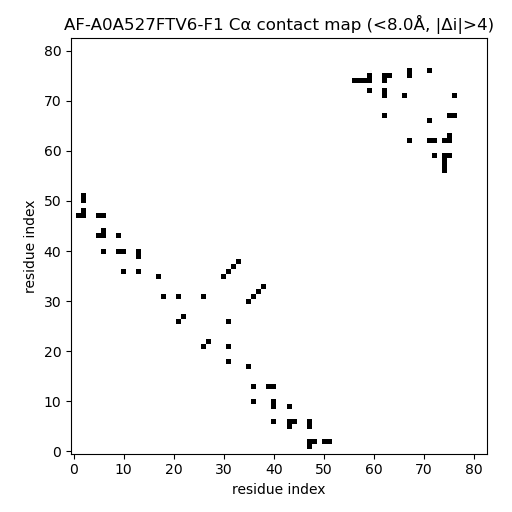Protein AF-A0A527FTV6-F1 (afdb_monomer)

Structure (mmCIF, N/CA/C/O backbone):
data_AF-A0A527FTV6-F1
#
_entry.id   AF-A0A527FTV6-F1
#
loop_
_atom_site.group_PDB
_atom_site.id
_atom_site.type_symbol
_atom_site.label_atom_id
_atom_site.label_alt_id
_atom_site.label_comp_id
_atom_site.label_asym_id
_atom_site.label_entity_id
_atom_site.label_seq_id
_atom_site.pdbx_PDB_ins_code
_atom_site.Cartn_x
_atom_site.Cartn_y
_atom_site.Cartn_z
_atom_site.occupancy
_atom_site.B_iso_or_equiv
_atom_site.auth_seq_id
_atom_site.auth_comp_id
_atom_site.auth_asym_id
_atom_site.auth_atom_id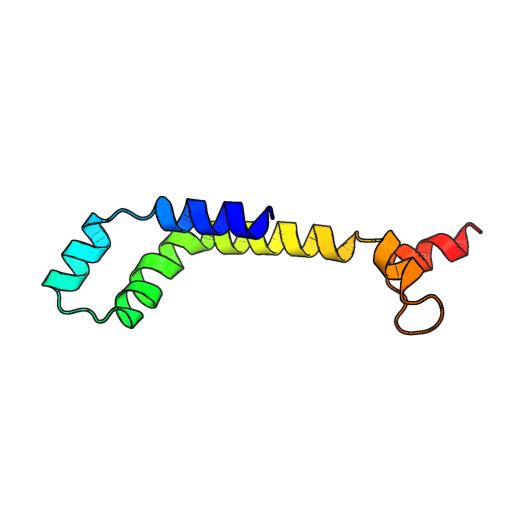
_atom_site.pdbx_PDB_model_num
ATOM 1 N N . PRO A 1 1 ? 5.320 8.713 -3.552 1.00 90.69 1 PRO A N 1
ATOM 2 C CA . PRO A 1 1 ? 4.381 9.715 -2.977 1.00 90.69 1 PRO A CA 1
ATOM 3 C C . PRO A 1 1 ? 2.905 9.311 -3.099 1.00 90.69 1 PRO A C 1
ATOM 5 O O . PRO A 1 1 ? 2.245 9.185 -2.078 1.00 90.69 1 PRO A O 1
ATOM 8 N N . LEU A 1 2 ? 2.411 9.041 -4.316 1.00 94.62 2 LEU A N 1
ATOM 9 C CA . LEU A 1 2 ? 0.999 8.709 -4.563 1.00 94.62 2 LEU A CA 1
ATOM 10 C C . LEU A 1 2 ? 0.502 7.496 -3.758 1.00 94.62 2 LEU A C 1
ATOM 12 O O . LEU A 1 2 ? -0.518 7.588 -3.090 1.00 94.62 2 LEU A O 1
ATOM 16 N N . ALA A 1 3 ? 1.256 6.392 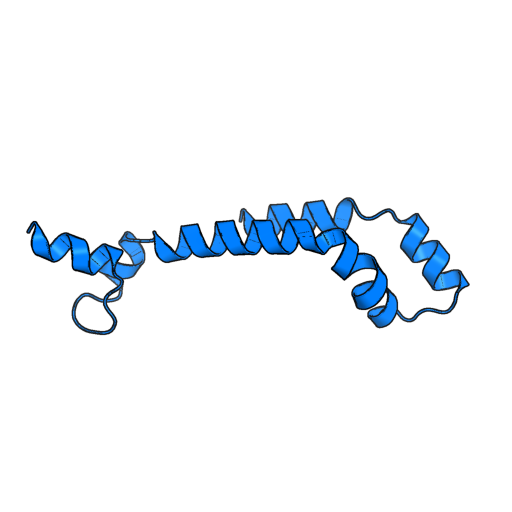-3.767 1.00 95.88 3 ALA A N 1
ATOM 17 C CA . ALA A 1 3 ? 0.908 5.187 -3.013 1.00 95.88 3 ALA A CA 1
ATOM 18 C C . ALA A 1 3 ? 0.710 5.460 -1.513 1.00 95.88 3 ALA A C 1
ATOM 20 O O . ALA A 1 3 ? -0.265 5.010 -0.923 1.00 95.88 3 ALA A O 1
ATOM 21 N N . LEU A 1 4 ? 1.608 6.249 -0.911 1.00 96.81 4 LEU A N 1
ATOM 22 C CA . LEU A 1 4 ? 1.510 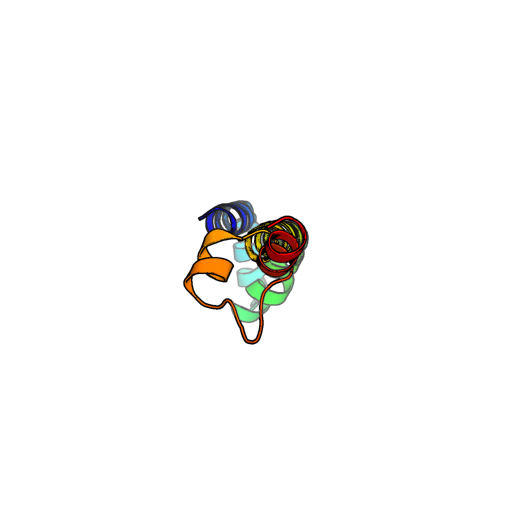6.630 0.497 1.00 96.81 4 LEU A CA 1
ATOM 23 C C . LEU A 1 4 ? 0.244 7.453 0.757 1.00 96.81 4 LEU A C 1
ATOM 25 O O . LEU A 1 4 ? -0.478 7.166 1.701 1.00 96.81 4 LEU A O 1
ATOM 29 N N . VAL A 1 5 ? -0.043 8.437 -0.100 1.00 97.56 5 VAL A N 1
ATOM 30 C CA . VAL A 1 5 ? -1.236 9.286 0.023 1.00 97.56 5 VAL A CA 1
ATOM 31 C C . VAL A 1 5 ? -2.511 8.448 -0.063 1.00 97.56 5 VAL A C 1
ATOM 33 O O . VAL A 1 5 ? -3.385 8.605 0.782 1.00 97.56 5 VAL A O 1
ATOM 36 N N . ILE A 1 6 ? -2.618 7.534 -1.031 1.00 97.31 6 ILE A N 1
ATOM 37 C CA . ILE A 1 6 ? -3.808 6.682 -1.177 1.00 97.31 6 ILE A CA 1
ATOM 38 C C . ILE A 1 6 ? -4.007 5.815 0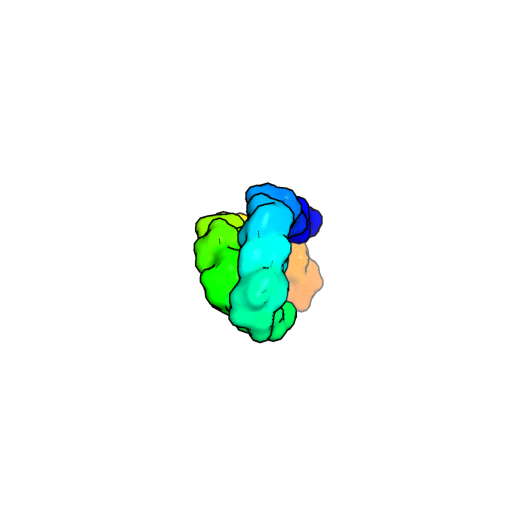.071 1.00 97.31 6 ILE A C 1
ATOM 40 O O . ILE A 1 6 ? -5.109 5.765 0.610 1.00 97.31 6 ILE A O 1
ATOM 44 N N . LEU A 1 7 ? -2.949 5.152 0.544 1.00 97.00 7 LEU A N 1
ATOM 45 C CA . LEU A 1 7 ? -3.052 4.235 1.679 1.00 97.00 7 LEU A CA 1
ATOM 46 C C . LEU A 1 7 ? -3.317 4.954 3.002 1.00 97.00 7 LEU A C 1
ATOM 48 O O . LEU A 1 7 ? -4.130 4.474 3.784 1.00 97.00 7 LEU A O 1
ATOM 52 N N . VAL A 1 8 ? -2.665 6.093 3.250 1.00 97.00 8 VAL A N 1
ATOM 53 C CA . VAL A 1 8 ? -2.887 6.875 4.475 1.00 97.00 8 VAL A CA 1
ATOM 54 C C . VAL A 1 8 ? -4.322 7.384 4.524 1.00 97.00 8 VAL A C 1
ATOM 56 O O . VAL A 1 8 ? -4.984 7.156 5.528 1.00 97.00 8 VAL A O 1
ATOM 59 N N . ASN A 1 9 ? -4.831 7.982 3.439 1.00 97.06 9 ASN A N 1
ATOM 60 C CA . ASN A 1 9 ? -6.223 8.439 3.403 1.00 97.06 9 ASN A CA 1
ATOM 61 C C . ASN A 1 9 ? -7.200 7.272 3.602 1.00 97.06 9 ASN A C 1
ATOM 63 O O . ASN A 1 9 ? -8.071 7.353 4.454 1.00 97.06 9 ASN A O 1
ATOM 67 N N . ALA A 1 10 ? -6.994 6.146 2.911 1.00 97.00 10 ALA A N 1
ATOM 68 C CA . ALA A 1 10 ? -7.869 4.984 3.056 1.00 97.00 10 ALA A CA 1
ATOM 69 C C . ALA A 1 10 ? -7.901 4.412 4.483 1.00 97.00 10 ALA A C 1
ATOM 71 O O . ALA A 1 10 ? -8.936 3.915 4.913 1.00 97.00 10 ALA A O 1
ATOM 72 N N . ILE A 1 11 ? -6.779 4.457 5.211 1.00 95.88 11 ILE A N 1
ATOM 73 C CA . ILE A 1 11 ? -6.726 4.052 6.623 1.00 95.88 11 ILE A CA 1
ATOM 74 C C . ILE A 1 11 ? -7.399 5.105 7.513 1.00 95.88 11 ILE A C 1
ATOM 76 O O . ILE A 1 11 ? -8.118 4.734 8.434 1.00 95.88 11 ILE A O 1
ATOM 80 N N . SER A 1 12 ? -7.187 6.396 7.250 1.00 95.88 12 SER A N 1
ATOM 81 C CA . SER A 1 12 ? -7.817 7.494 7.996 1.00 95.88 12 SER A CA 1
ATOM 82 C C . SER A 1 12 ? -9.336 7.556 7.825 1.00 95.88 12 SER A C 1
ATOM 84 O O . SER A 1 12 ? -10.019 8.011 8.737 1.00 95.88 12 SER A O 1
ATOM 86 N N . ASP A 1 13 ? -9.857 7.066 6.701 1.00 95.69 13 ASP A N 1
ATOM 87 C CA . ASP A 1 13 ? -11.294 6.973 6.429 1.00 95.69 13 ASP A CA 1
ATOM 88 C C . ASP A 1 13 ? -11.972 5.806 7.174 1.00 95.69 13 ASP A C 1
ATOM 90 O O . ASP A 1 13 ? -13.202 5.709 7.180 1.00 95.69 13 ASP A O 1
ATOM 94 N N . VAL A 1 14 ? -11.206 4.901 7.802 1.00 95.19 14 VAL A N 1
ATOM 95 C CA . VAL A 1 14 ? -11.774 3.819 8.618 1.00 95.19 14 VAL A CA 1
ATOM 96 C C . VAL A 1 14 ? -12.416 4.425 9.875 1.00 95.19 14 VAL A C 1
ATOM 98 O O . VAL A 1 14 ? -11.717 5.085 10.647 1.00 95.19 14 VAL A O 1
ATOM 101 N N . PRO A 1 15 ? -13.717 4.185 10.136 1.00 95.50 15 PRO A N 1
ATOM 102 C CA . PRO A 1 15 ? -14.387 4.747 11.305 1.00 95.50 15 PRO A CA 1
ATOM 103 C C . PRO A 1 15 ? -13.733 4.305 12.619 1.00 95.50 15 PRO A C 1
ATOM 105 O O . PRO A 1 15 ? -13.567 3.108 12.865 1.00 95.50 15 PRO A O 1
ATOM 108 N N . VAL A 1 16 ? -13.418 5.267 13.493 1.00 93.62 16 VAL A N 1
ATOM 109 C CA . VAL A 1 16 ? -12.813 5.008 14.816 1.00 93.62 16 VAL A CA 1
ATOM 110 C C . VAL A 1 16 ? -13.710 4.150 15.717 1.00 93.62 16 VAL A C 1
ATOM 112 O O . VAL A 1 16 ? -13.216 3.345 16.502 1.00 93.62 16 VAL A O 1
ATOM 115 N N . GLU A 1 17 ? -15.026 4.249 15.529 1.00 95.75 17 GLU A N 1
ATOM 116 C CA . GLU A 1 17 ? -16.053 3.473 16.232 1.00 95.75 17 GLU A CA 1
ATOM 117 C C . GLU A 1 17 ? -15.848 1.955 16.078 1.00 95.75 17 GLU A C 1
ATOM 119 O O . GLU A 1 17 ? -16.167 1.192 16.987 1.00 95.75 17 GLU A O 1
ATOM 124 N N . LEU A 1 18 ? -15.269 1.499 14.957 1.00 94.50 18 LEU A N 1
ATOM 125 C CA . LEU A 1 18 ? -14.954 0.082 14.747 1.00 94.50 18 LEU A CA 1
ATOM 126 C C . LEU A 1 18 ? -13.811 -0.397 15.652 1.00 94.50 18 LEU A C 1
ATOM 128 O O . LEU A 1 18 ? -13.827 -1.542 16.099 1.00 94.50 18 LEU A O 1
ATOM 132 N N . ASP A 1 19 ? -12.823 0.459 15.924 1.00 92.44 19 ASP A N 1
ATOM 133 C CA . ASP A 1 19 ? -11.724 0.150 16.846 1.00 92.44 19 ASP A CA 1
ATOM 134 C C . ASP A 1 19 ? -12.211 0.187 18.303 1.00 92.44 19 ASP A C 1
ATOM 136 O O . ASP A 1 19 ? -11.838 -0.661 19.112 1.00 92.44 19 ASP A O 1
ATOM 140 N N . GLU A 1 20 ? -13.106 1.120 18.640 1.00 94.31 20 GLU A N 1
ATOM 141 C CA . GLU A 1 20 ? -13.764 1.152 19.951 1.00 94.31 20 GLU A CA 1
ATOM 142 C C . GLU A 1 20 ? -14.616 -0.100 20.192 1.00 94.31 20 GLU A C 1
ATOM 144 O O . GLU A 1 20 ? -14.449 -0.756 21.222 1.00 94.31 20 GLU A O 1
ATOM 149 N N . ALA A 1 21 ? -15.457 -0.486 19.227 1.00 95.69 21 ALA A N 1
ATOM 150 C CA . ALA A 1 21 ? -16.258 -1.706 19.304 1.00 95.69 21 ALA A CA 1
ATOM 151 C C . ALA A 1 21 ? -15.374 -2.954 19.455 1.00 95.69 21 ALA A C 1
ATOM 153 O O . ALA A 1 21 ? -15.593 -3.771 20.348 1.00 95.69 21 ALA A O 1
ATOM 154 N N . ALA A 1 22 ? -14.307 -3.058 18.659 1.00 94.81 22 ALA A N 1
ATOM 155 C CA . ALA A 1 22 ? -13.395 -4.191 18.733 1.00 94.81 22 ALA A CA 1
ATOM 156 C C . ALA A 1 22 ? -12.653 -4.285 20.080 1.00 94.81 22 ALA A C 1
ATOM 158 O O . ALA A 1 22 ? -12.394 -5.391 20.559 1.00 94.81 22 ALA A O 1
ATOM 159 N N . LYS A 1 23 ? -12.339 -3.150 20.723 1.00 93.75 23 LYS A N 1
ATOM 160 C CA . LYS A 1 23 ? -11.769 -3.127 22.083 1.00 93.75 23 LYS A CA 1
ATOM 161 C C . LYS A 1 23 ? -12.764 -3.616 23.132 1.00 93.75 23 LYS A C 1
ATOM 163 O O . LYS A 1 23 ? -12.351 -4.342 24.035 1.00 93.75 23 LYS A O 1
ATOM 168 N N . VAL A 1 24 ? -14.046 -3.256 23.016 1.00 96.50 24 VAL A N 1
ATOM 169 C CA . VAL A 1 24 ? -15.104 -3.780 23.904 1.00 96.50 24 VAL A CA 1
ATOM 170 C C . VAL A 1 24 ? -15.261 -5.294 23.728 1.00 96.50 24 VAL A C 1
ATOM 172 O O . VAL A 1 24 ? -15.383 -6.008 24.722 1.00 96.50 24 VAL A O 1
ATOM 175 N N . ASP A 1 25 ? -15.144 -5.793 22.494 1.00 96.19 25 ASP A N 1
ATOM 176 C CA . ASP A 1 25 ? -15.181 -7.227 22.168 1.00 96.19 25 ASP A CA 1
ATOM 177 C C . ASP A 1 25 ? -13.892 -7.989 22.553 1.00 96.19 25 ASP A C 1
ATOM 179 O O . ASP A 1 25 ? -13.789 -9.201 22.351 1.00 96.19 25 ASP A O 1
ATOM 183 N N . GLY A 1 26 ? -12.889 -7.303 23.114 1.00 96.06 26 GLY A N 1
ATOM 184 C CA . GLY A 1 26 ? -11.628 -7.909 23.547 1.00 96.06 26 GLY A CA 1
ATOM 185 C C . GLY A 1 26 ? -10.696 -8.319 22.401 1.00 96.06 26 GLY A C 1
ATOM 186 O O . GLY A 1 26 ? -9.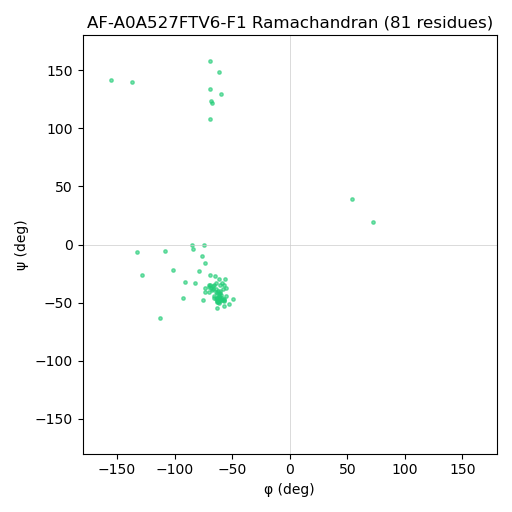800 -9.145 22.601 1.00 96.06 26 GLY A O 1
ATOM 187 N N . ALA A 1 27 ? -10.877 -7.763 21.200 1.00 96.50 27 ALA A N 1
ATOM 188 C CA . ALA A 1 27 ? -10.003 -8.032 20.066 1.00 96.50 27 ALA A CA 1
ATOM 189 C C . ALA A 1 27 ? -8.611 -7.409 20.272 1.00 96.50 27 ALA A C 1
ATOM 191 O O . ALA A 1 27 ? -8.455 -6.240 20.625 1.00 96.50 27 ALA A O 1
ATOM 192 N N . SER A 1 28 ? -7.567 -8.186 19.990 1.00 96.19 28 SER A N 1
ATOM 193 C CA . SER A 1 28 ? -6.190 -7.684 19.937 1.00 96.19 28 SER A CA 1
ATOM 194 C C . SER A 1 28 ? -5.970 -6.751 18.737 1.00 96.19 28 SER A C 1
ATOM 196 O O . SER A 1 28 ? -6.635 -6.860 17.707 1.00 96.19 28 SER A O 1
ATOM 198 N N . SER A 1 29 ? -4.962 -5.879 18.795 1.00 94.31 29 SER A N 1
ATOM 199 C CA . SER A 1 29 ? -4.673 -4.947 17.690 1.00 94.31 29 SER A CA 1
ATOM 200 C C . SER A 1 29 ? -4.378 -5.648 16.355 1.00 94.31 29 SER A C 1
ATOM 202 O O . SER A 1 29 ? -4.746 -5.147 15.294 1.00 94.31 29 SER A O 1
ATOM 204 N N . LEU A 1 30 ? -3.755 -6.834 16.383 1.00 96.25 30 LEU A N 1
ATOM 205 C CA . LEU A 1 30 ? -3.510 -7.621 15.168 1.00 96.25 30 LEU A CA 1
ATOM 206 C C . LEU A 1 30 ? -4.818 -8.159 14.567 1.00 96.25 30 LEU A C 1
ATOM 208 O O . LEU A 1 30 ? -4.975 -8.184 13.345 1.00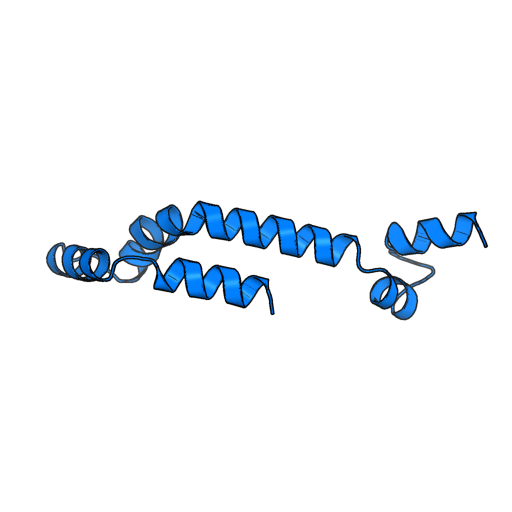 96.25 30 LEU A O 1
ATOM 212 N N . GLN A 1 31 ? -5.764 -8.559 15.419 1.00 96.31 31 GLN A N 1
ATOM 213 C CA . GLN A 1 31 ? -7.102 -8.979 15.009 1.00 96.31 31 GLN A CA 1
ATOM 214 C C . GLN A 1 31 ? -7.862 -7.826 14.345 1.00 96.31 31 GLN A C 1
ATOM 216 O O . GLN A 1 31 ? -8.392 -8.018 13.252 1.00 96.31 31 GLN A O 1
ATOM 221 N N . VAL A 1 32 ? -7.829 -6.624 14.929 1.00 96.06 32 VAL A N 1
ATOM 222 C CA . VAL A 1 32 ? -8.422 -5.410 14.335 1.00 96.06 32 VAL A CA 1
ATOM 223 C C . VAL A 1 32 ? -7.807 -5.108 12.967 1.00 96.06 32 VAL A C 1
ATOM 225 O O . VAL A 1 32 ? -8.526 -4.939 11.980 1.00 96.06 32 VAL A O 1
ATOM 228 N N . MET A 1 33 ? -6.476 -5.128 12.863 1.00 95.00 33 MET A N 1
ATOM 229 C CA . MET A 1 33 ? -5.777 -4.893 11.596 1.00 95.00 33 MET A CA 1
ATOM 230 C C . MET A 1 33 ? -6.212 -5.883 10.503 1.00 95.00 33 MET A C 1
ATOM 232 O O . MET A 1 33 ? -6.498 -5.489 9.371 1.00 95.00 33 MET A O 1
ATOM 236 N N . MET A 1 34 ? -6.273 -7.177 10.824 1.00 96.00 34 MET A N 1
ATOM 237 C CA . MET A 1 34 ? -6.516 -8.225 9.829 1.00 96.00 34 MET A CA 1
ATOM 238 C C . MET A 1 34 ? -7.994 -8.428 9.486 1.00 96.00 34 MET A C 1
ATOM 240 O O . MET A 1 34 ? -8.289 -8.785 8.342 1.00 96.00 34 MET A O 1
ATOM 244 N N . MET A 1 35 ? -8.901 -8.227 10.444 1.00 95.81 35 MET A N 1
ATOM 245 C CA . MET A 1 35 ? -10.334 -8.512 10.288 1.00 95.81 35 MET A CA 1
ATOM 246 C C . MET A 1 35 ? -11.185 -7.270 10.026 1.00 95.81 35 MET A C 1
ATOM 248 O O . MET A 1 35 ? -12.260 -7.411 9.455 1.00 95.81 35 MET A O 1
ATOM 252 N N . ILE A 1 36 ? -10.715 -6.075 10.393 1.00 95.38 36 ILE A N 1
ATOM 253 C CA . ILE A 1 36 ? -11.453 -4.819 10.198 1.00 95.38 36 ILE A CA 1
ATOM 254 C C . ILE A 1 36 ? -10.727 -3.946 9.176 1.00 95.38 36 ILE A C 1
ATOM 256 O O . ILE A 1 36 ? -11.240 -3.724 8.082 1.0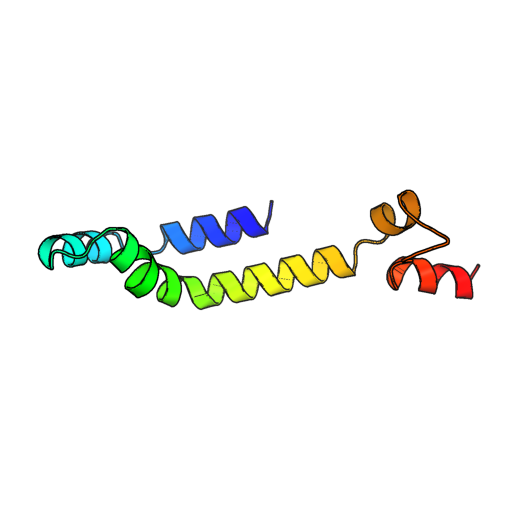0 95.38 36 ILE A O 1
ATOM 260 N N . VAL A 1 37 ? -9.501 -3.508 9.477 1.00 95.81 37 VAL A N 1
ATOM 261 C CA . VAL A 1 37 ? -8.796 -2.525 8.635 1.00 95.81 37 VAL A CA 1
ATOM 262 C C . VAL A 1 37 ? -8.527 -3.088 7.240 1.00 95.81 37 VAL A C 1
ATOM 264 O O . VAL A 1 37 ? -8.948 -2.506 6.243 1.00 95.81 37 VAL A O 1
ATOM 267 N N . ARG A 1 38 ? -7.878 -4.255 7.144 1.00 96.00 38 ARG A N 1
ATOM 268 C CA . ARG A 1 38 ? -7.505 -4.892 5.870 1.00 96.00 38 ARG A CA 1
ATOM 269 C C . ARG A 1 38 ? -8.672 -5.064 4.879 1.00 96.00 38 ARG A C 1
ATOM 271 O O . ARG A 1 38 ? -8.476 -4.705 3.717 1.00 96.00 38 ARG A O 1
ATOM 278 N N . PRO A 1 39 ? -9.835 -5.647 5.239 1.00 95.75 39 PRO A N 1
ATOM 279 C CA . PRO A 1 39 ? -10.943 -5.781 4.294 1.00 95.75 39 PRO A CA 1
ATOM 280 C C . PRO A 1 39 ? -11.538 -4.431 3.887 1.00 95.75 39 PRO A C 1
ATOM 282 O O . PRO A 1 39 ? -11.866 -4.274 2.711 1.00 95.75 39 PRO A O 1
ATOM 285 N N . VAL A 1 40 ? -11.607 -3.457 4.801 1.00 95.94 40 VAL A N 1
ATOM 286 C CA . VAL A 1 40 ? -12.122 -2.108 4.511 1.00 95.94 40 VAL A CA 1
ATOM 287 C C . VAL A 1 40 ? -11.217 -1.369 3.520 1.00 95.94 40 VAL A C 1
ATOM 289 O O . VAL A 1 40 ? -11.705 -0.827 2.532 1.00 95.94 40 VAL A O 1
ATOM 292 N N . ILE A 1 41 ? -9.892 -1.427 3.702 1.00 97.56 41 ILE A N 1
ATOM 293 C CA . ILE A 1 41 ? -8.932 -0.756 2.805 1.00 97.56 41 ILE A CA 1
ATOM 294 C C . ILE A 1 41 ? -8.558 -1.584 1.565 1.00 97.56 41 ILE A C 1
ATOM 296 O O . ILE A 1 41 ? -7.767 -1.137 0.731 1.00 97.56 41 ILE A O 1
ATOM 300 N N . ARG A 1 42 ? -9.097 -2.801 1.409 1.00 97.56 42 ARG A N 1
ATOM 301 C CA . ARG A 1 42 ? -8.815 -3.694 0.271 1.00 97.56 42 ARG A CA 1
ATOM 302 C C . ARG A 1 42 ? -8.950 -3.022 -1.105 1.00 97.56 42 ARG A C 1
ATOM 304 O O . ARG A 1 42 ? -8.036 -3.215 -1.909 1.00 97.56 42 ARG A O 1
ATOM 311 N N . PRO A 1 43 ? -10.009 -2.250 -1.420 1.00 96.94 43 PRO A N 1
ATOM 312 C CA . PRO A 1 43 ? -10.078 -1.536 -2.696 1.00 96.94 43 PRO A CA 1
ATOM 313 C C . PRO A 1 43 ? -8.921 -0.542 -2.876 1.00 96.94 43 PRO A C 1
ATOM 315 O O . PRO A 1 43 ? -8.305 -0.514 -3.939 1.00 96.94 43 PRO A O 1
ATOM 318 N N . ALA A 1 44 ? -8.548 0.207 -1.834 1.00 97.62 44 ALA A N 1
ATOM 319 C CA . ALA A 1 44 ? -7.430 1.149 -1.892 1.00 97.62 44 ALA A CA 1
ATOM 320 C C . ALA A 1 44 ? -6.070 0.452 -2.083 1.00 97.62 44 ALA A C 1
ATOM 322 O O . ALA A 1 44 ? -5.209 0.966 -2.803 1.00 97.62 44 ALA A O 1
ATOM 323 N N . LEU A 1 45 ? -5.886 -0.741 -1.503 1.00 97.69 45 LEU A N 1
ATOM 324 C CA . LEU A 1 45 ? -4.705 -1.580 -1.739 1.00 97.69 45 LEU A CA 1
ATOM 325 C C . LEU A 1 45 ? -4.589 -1.988 -3.213 1.00 97.69 45 LEU A C 1
ATOM 327 O O . LEU A 1 45 ? -3.508 -1.883 -3.791 1.00 97.69 45 LEU A O 1
ATOM 331 N N . VAL A 1 46 ? -5.697 -2.406 -3.834 1.00 98.06 46 VAL A N 1
ATOM 332 C CA . VAL A 1 46 ? -5.729 -2.773 -5.261 1.00 98.06 46 VAL A CA 1
ATOM 333 C C . VAL A 1 46 ? -5.413 -1.562 -6.135 1.00 98.06 46 VAL A C 1
ATOM 335 O O . VAL A 1 46 ? -4.553 -1.648 -7.010 1.00 98.06 46 VAL A O 1
ATOM 338 N N . THR A 1 47 ? -6.037 -0.417 -5.862 1.00 97.44 47 THR A N 1
ATOM 339 C CA . THR A 1 47 ? -5.771 0.838 -6.576 1.00 97.44 47 THR A CA 1
ATOM 340 C C . THR A 1 47 ? -4.297 1.232 -6.482 1.00 97.44 47 THR A C 1
ATOM 342 O O . THR A 1 47 ? -3.652 1.504 -7.494 1.00 97.44 47 THR A O 1
ATOM 345 N N . THR A 1 48 ? -3.733 1.197 -5.274 1.00 97.81 48 THR A N 1
ATOM 346 C CA . THR A 1 48 ? -2.321 1.521 -5.035 1.00 97.81 48 THR A CA 1
ATOM 347 C C . THR A 1 48 ? -1.386 0.579 -5.787 1.00 97.81 48 THR A C 1
ATOM 349 O O . THR A 1 48 ? -0.416 1.034 -6.394 1.00 97.81 48 THR A O 1
ATOM 352 N N . PHE A 1 49 ? -1.686 -0.722 -5.781 1.00 98.00 49 PHE A N 1
ATOM 353 C CA . PHE A 1 49 ? -0.918 -1.722 -6.516 1.00 98.00 49 PHE A CA 1
ATOM 354 C C . PHE A 1 49 ? -0.925 -1.445 -8.021 1.00 98.00 49 PHE A C 1
ATOM 356 O O . PHE A 1 49 ? 0.139 -1.410 -8.632 1.00 98.00 49 PHE A O 1
ATOM 363 N N . ILE A 1 50 ? -2.098 -1.192 -8.607 1.00 98.06 50 ILE A N 1
ATOM 364 C CA . ILE A 1 50 ? -2.234 -0.931 -10.046 1.00 98.06 50 ILE A CA 1
ATOM 365 C C . ILE A 1 50 ? -1.445 0.319 -10.445 1.00 98.06 50 ILE A C 1
ATOM 367 O O . ILE A 1 50 ? -0.626 0.258 -11.362 1.00 98.06 50 ILE A O 1
ATOM 371 N N . PHE A 1 51 ? -1.631 1.439 -9.740 1.00 97.06 51 PHE A N 1
ATOM 372 C CA . PHE A 1 51 ? -0.906 2.674 -10.052 1.00 97.06 51 PHE A CA 1
ATOM 373 C C . PHE A 1 51 ? 0.603 2.527 -9.858 1.00 97.06 51 PHE A C 1
ATOM 375 O O . PHE A 1 51 ? 1.377 2.997 -10.694 1.00 97.06 51 PHE A O 1
ATOM 382 N N . GLY A 1 52 ? 1.030 1.859 -8.784 1.00 96.94 52 GLY A N 1
ATOM 383 C CA . GLY A 1 52 ? 2.441 1.581 -8.533 1.00 96.94 52 GLY A CA 1
ATOM 384 C C . GLY A 1 52 ? 3.056 0.719 -9.634 1.00 96.94 52 GLY A C 1
ATOM 385 O O . GLY A 1 52 ? 4.121 1.056 -10.148 1.00 96.94 52 GLY A O 1
ATOM 386 N N . PHE A 1 53 ? 2.357 -0.339 -10.046 1.00 96.94 53 PHE A N 1
ATOM 387 C CA . PHE A 1 53 ? 2.805 -1.238 -11.105 1.00 96.94 53 PHE A CA 1
ATOM 388 C C . PHE A 1 53 ? 2.920 -0.521 -12.450 1.00 96.94 53 PHE A C 1
ATOM 390 O O . PHE A 1 53 ? 3.968 -0.592 -13.083 1.00 96.94 53 PHE A O 1
ATOM 397 N N . ILE A 1 54 ? 1.885 0.217 -12.863 1.00 96.38 54 ILE A N 1
ATOM 398 C CA . ILE A 1 54 ? 1.898 0.978 -14.121 1.00 96.38 54 ILE A CA 1
ATOM 399 C C . ILE A 1 54 ? 3.039 1.997 -14.111 1.00 96.38 54 ILE A C 1
ATOM 401 O O . ILE A 1 54 ? 3.756 2.111 -15.100 1.00 96.38 54 ILE A O 1
ATOM 405 N N . THR A 1 55 ? 3.239 2.710 -13.001 1.00 94.94 55 THR A N 1
ATOM 406 C CA . THR A 1 55 ? 4.320 3.700 -12.887 1.00 94.94 55 THR A CA 1
ATOM 407 C C . THR A 1 55 ? 5.688 3.034 -13.024 1.00 94.94 55 THR A C 1
ATOM 409 O O . THR A 1 55 ? 6.499 3.469 -13.831 1.00 94.94 55 THR A O 1
ATOM 412 N N . ALA A 1 56 ? 5.931 1.947 -12.286 1.00 94.31 56 ALA A N 1
ATOM 413 C CA . ALA A 1 56 ? 7.208 1.238 -12.322 1.00 94.31 56 ALA A CA 1
ATOM 414 C C . ALA A 1 56 ? 7.477 0.571 -13.680 1.00 94.31 56 ALA A C 1
ATOM 416 O O . ALA A 1 56 ? 8.609 0.572 -14.153 1.00 94.31 56 ALA A O 1
ATOM 417 N N . TRP A 1 57 ? 6.444 0.017 -14.319 1.00 94.88 57 TRP A N 1
ATOM 418 C CA . TRP A 1 57 ? 6.570 -0.647 -15.615 1.00 94.88 57 TRP A CA 1
ATOM 419 C C . TRP A 1 57 ? 6.860 0.337 -16.752 1.00 94.88 57 TRP A C 1
ATOM 421 O O . TRP A 1 57 ? 7.610 0.015 -17.671 1.00 94.88 57 TRP A O 1
ATOM 431 N N . ASN A 1 58 ? 6.276 1.536 -16.694 1.00 95.00 58 ASN A N 1
ATOM 432 C CA . ASN A 1 58 ? 6.480 2.575 -17.705 1.00 95.00 58 ASN A CA 1
ATOM 433 C C . ASN A 1 58 ? 7.738 3.420 -17.469 1.00 95.00 58 ASN A C 1
ATOM 435 O O . ASN A 1 58 ? 8.052 4.278 -18.293 1.00 95.00 58 ASN A O 1
ATOM 439 N N . GLU A 1 59 ? 8.465 3.198 -16.374 1.00 94.81 59 GLU A N 1
ATOM 440 C CA . GLU A 1 59 ? 9.637 4.000 -16.049 1.00 94.81 59 GLU A CA 1
ATOM 441 C C . GLU A 1 59 ? 10.784 3.719 -17.032 1.00 94.81 59 GLU A C 1
ATOM 443 O O . GLU A 1 59 ? 11.407 2.655 -17.031 1.00 94.81 59 GLU A O 1
ATOM 448 N N . PHE A 1 60 ? 11.057 4.690 -17.901 1.00 94.69 60 PHE A N 1
ATOM 449 C CA . PHE A 1 60 ? 12.046 4.565 -18.969 1.00 94.69 60 PHE A CA 1
ATOM 450 C C . PHE A 1 60 ? 13.424 5.077 -18.548 1.00 94.69 60 PHE A C 1
ATOM 452 O O . PHE A 1 60 ? 14.429 4.406 -18.788 1.00 94.69 60 PHE A O 1
ATOM 459 N N . LEU A 1 61 ? 13.488 6.252 -17.912 1.00 94.62 61 LEU A N 1
ATOM 460 C CA . LEU A 1 61 ? 14.755 6.948 -17.675 1.00 94.62 61 LEU A CA 1
ATOM 461 C C . LEU A 1 61 ? 15.646 6.165 -16.717 1.00 94.62 61 LEU A C 1
ATOM 463 O O . LEU A 1 61 ? 16.826 5.963 -17.002 1.00 94.62 61 LEU A O 1
ATOM 467 N N . PHE A 1 62 ? 15.086 5.674 -15.610 1.00 94.06 62 PHE A N 1
ATOM 468 C CA . PHE A 1 62 ? 15.848 4.836 -14.683 1.00 94.06 62 PHE A CA 1
ATOM 469 C C . PHE A 1 62 ? 16.313 3.535 -15.335 1.00 94.06 62 PHE A C 1
ATOM 471 O O . PHE A 1 62 ? 17.454 3.133 -15.121 1.00 94.06 62 PHE A O 1
ATOM 478 N N . GLY A 1 63 ? 15.469 2.907 -16.160 1.00 93.62 63 GLY A N 1
ATOM 479 C CA . GLY A 1 63 ? 15.848 1.718 -16.918 1.00 93.62 63 GLY A CA 1
ATOM 480 C C . GLY A 1 63 ? 17.069 1.979 -17.797 1.00 93.62 63 GLY A C 1
ATOM 481 O O . GLY A 1 63 ? 18.063 1.269 -17.677 1.00 93.62 63 GLY A O 1
ATOM 482 N N . LEU A 1 64 ? 17.016 3.034 -18.616 1.00 94.00 64 LEU A N 1
ATOM 483 C CA . LEU A 1 64 ? 18.079 3.396 -19.557 1.00 94.00 64 LEU A CA 1
ATOM 484 C C . LEU A 1 64 ? 19.385 3.774 -18.844 1.00 94.00 64 LEU A C 1
ATOM 486 O O . LEU A 1 64 ? 20.464 3.397 -19.294 1.00 94.00 64 LEU A O 1
ATOM 490 N N . MET A 1 65 ? 19.296 4.511 -17.733 1.00 95.06 65 MET A N 1
ATOM 491 C CA . MET A 1 65 ? 20.471 4.927 -16.960 1.00 95.06 65 MET A CA 1
ATOM 492 C C . MET A 1 65 ? 21.155 3.757 -16.245 1.00 95.06 65 MET A C 1
ATOM 494 O O . MET A 1 65 ? 22.374 3.770 -16.086 1.00 95.06 65 MET A O 1
ATOM 498 N N . LEU A 1 66 ? 20.388 2.765 -15.783 1.00 95.00 66 LEU A N 1
ATOM 499 C CA . LEU A 1 66 ? 20.915 1.661 -14.978 1.00 95.00 66 LEU A CA 1
ATOM 500 C C . LEU A 1 66 ? 21.353 0.461 -15.819 1.00 95.00 66 LEU A C 1
ATOM 502 O O . LEU A 1 66 ? 22.281 -0.247 -15.422 1.00 95.00 66 LEU A O 1
ATOM 506 N N . THR A 1 67 ? 20.698 0.195 -16.953 1.00 91.94 67 THR A N 1
ATOM 507 C CA . THR A 1 67 ? 21.073 -0.928 -17.814 1.00 91.94 67 THR A CA 1
ATOM 508 C C . THR A 1 67 ? 20.664 -0.760 -19.275 1.00 91.94 67 THR A C 1
ATOM 510 O O . THR A 1 67 ? 19.567 -0.322 -19.609 1.00 91.94 67 THR A O 1
ATOM 513 N N . THR A 1 68 ? 21.548 -1.205 -20.167 1.00 86.88 68 THR A N 1
ATOM 514 C CA . THR A 1 68 ? 21.329 -1.211 -21.621 1.00 86.88 68 THR A CA 1
ATOM 515 C C . THR A 1 68 ? 21.688 -2.534 -22.295 1.00 86.88 68 THR A C 1
ATOM 517 O O . THR A 1 68 ? 21.408 -2.705 -23.475 1.00 86.88 68 THR A O 1
ATOM 520 N N . SER A 1 69 ? 22.276 -3.494 -21.570 1.00 87.12 69 SER A N 1
ATOM 521 C CA . SER A 1 69 ? 22.788 -4.744 -22.160 1.00 87.12 69 SER A CA 1
ATOM 522 C C . SER A 1 69 ? 22.300 -6.032 -21.492 1.00 87.12 69 SER A C 1
ATOM 524 O O . SER A 1 69 ? 22.230 -7.067 -22.151 1.00 87.12 69 SER A O 1
ATOM 526 N N . ARG A 1 70 ? 21.939 -6.013 -20.201 1.00 88.69 70 ARG A N 1
ATOM 527 C CA . ARG A 1 70 ? 21.426 -7.188 -19.467 1.00 88.69 70 ARG A CA 1
ATOM 528 C C . ARG A 1 70 ? 20.240 -6.795 -18.592 1.00 88.69 70 ARG A C 1
ATOM 530 O O . ARG A 1 70 ? 20.284 -5.750 -17.959 1.00 88.69 70 ARG A O 1
ATOM 537 N N . ALA A 1 71 ? 19.203 -7.635 -18.530 1.00 92.06 71 ALA A N 1
ATOM 538 C CA . ALA A 1 71 ? 17.949 -7.317 -17.828 1.00 92.06 71 ALA A CA 1
ATOM 539 C C . ALA A 1 71 ? 17.318 -5.988 -18.299 1.00 92.06 71 ALA A C 1
ATOM 541 O O . ALA A 1 71 ? 16.823 -5.201 -17.498 1.00 92.06 71 ALA A O 1
ATOM 542 N N . VAL A 1 72 ? 17.379 -5.733 -19.609 1.00 94.19 72 VAL A N 1
ATOM 543 C CA . VAL A 1 72 ? 16.876 -4.500 -20.222 1.00 94.19 72 VAL A CA 1
ATOM 544 C C . VAL A 1 72 ? 15.347 -4.459 -20.104 1.00 94.19 72 VAL A C 1
ATOM 546 O O . VAL A 1 72 ? 14.688 -5.376 -20.602 1.00 94.19 72 VAL A O 1
ATOM 549 N N . PRO A 1 73 ? 14.763 -3.425 -19.468 1.00 94.62 73 PRO A N 1
ATOM 550 C CA . PRO A 1 73 ? 13.315 -3.260 -19.420 1.00 94.62 73 PRO A CA 1
ATOM 551 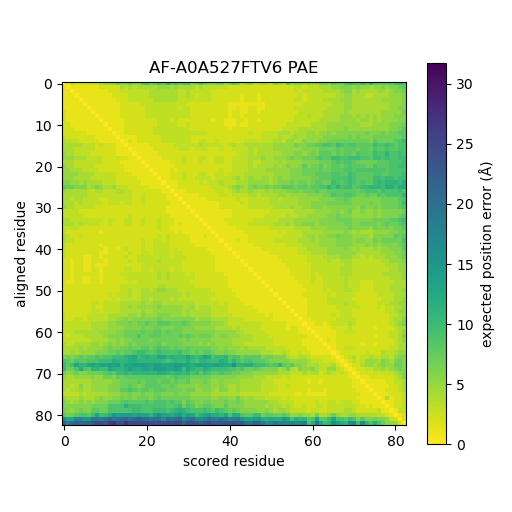C C . PRO A 1 73 ? 12.725 -3.091 -20.821 1.00 94.62 73 PRO A C 1
ATOM 553 O O . PRO A 1 73 ? 13.350 -2.494 -21.698 1.00 94.62 73 PRO A O 1
ATOM 556 N N . MET A 1 74 ? 11.491 -3.559 -21.023 1.00 94.56 74 MET A N 1
ATOM 557 C CA . MET A 1 74 ? 10.814 -3.487 -22.326 1.00 94.56 74 MET A CA 1
ATOM 558 C C . MET A 1 74 ? 10.737 -2.061 -22.884 1.00 94.56 74 MET A C 1
ATOM 560 O O . MET A 1 74 ? 10.905 -1.868 -24.085 1.00 94.56 74 MET A O 1
ATOM 564 N N . THR A 1 75 ? 10.532 -1.065 -22.020 1.00 94.31 75 THR A N 1
ATOM 565 C CA . THR A 1 75 ? 10.492 0.358 -22.390 1.00 94.31 75 THR A CA 1
ATOM 566 C C . THR A 1 75 ? 11.807 0.829 -23.014 1.00 94.31 75 THR A C 1
ATOM 568 O O . THR A 1 75 ? 11.791 1.558 -24.002 1.00 94.31 75 THR A O 1
ATOM 571 N N . VAL A 1 76 ? 12.946 0.370 -22.488 1.00 94.31 76 VAL A N 1
ATOM 572 C CA . VAL A 1 76 ? 14.287 0.673 -23.009 1.00 94.31 76 VAL A CA 1
ATOM 573 C C . VAL A 1 76 ? 14.569 -0.126 -24.275 1.00 94.31 76 VAL A C 1
ATOM 575 O O . VAL A 1 76 ? 14.969 0.447 -25.284 1.00 94.31 76 VAL A O 1
ATOM 578 N N . GLY A 1 77 ? 14.299 -1.433 -24.261 1.00 93.69 77 GLY A N 1
ATOM 579 C CA . GLY A 1 77 ? 14.524 -2.304 -25.416 1.00 93.69 77 GLY A CA 1
ATOM 580 C C . GLY A 1 77 ? 13.757 -1.851 -26.661 1.00 93.69 77 GLY A C 1
ATOM 581 O O . GLY A 1 77 ? 14.308 -1.874 -27.758 1.00 93.69 77 GLY A O 1
ATOM 582 N N . ALA A 1 78 ? 12.526 -1.358 -26.487 1.00 92.44 78 ALA A N 1
ATOM 583 C CA . ALA A 1 78 ? 11.724 -0.785 -27.566 1.00 92.44 78 ALA A CA 1
ATOM 584 C C . ALA A 1 78 ? 12.430 0.385 -28.278 1.00 92.44 78 ALA A C 1
ATOM 586 O O . ALA A 1 78 ? 12.306 0.525 -29.492 1.00 92.44 78 ALA A O 1
ATOM 587 N N . SER A 1 79 ? 13.204 1.198 -27.549 1.00 91.44 79 SER A N 1
ATOM 588 C CA . SER A 1 79 ? 13.917 2.343 -28.128 1.00 91.44 79 SER A CA 1
ATOM 589 C C . SER A 1 79 ? 15.061 1.942 -29.065 1.00 91.44 79 SER A C 1
ATOM 591 O O . SER A 1 79 ? 15.352 2.672 -30.006 1.00 91.44 79 SER A O 1
ATOM 593 N N . PHE A 1 80 ? 15.655 0.758 -28.879 1.00 89.25 80 PHE A N 1
ATOM 594 C CA . PHE A 1 80 ? 16.734 0.266 -29.741 1.00 89.25 80 PHE A CA 1
ATOM 595 C C . PHE A 1 80 ? 16.259 -0.201 -31.122 1.00 89.25 80 PHE A C 1
ATOM 597 O O . PHE A 1 80 ? 17.084 -0.360 -32.010 1.00 89.25 80 PHE A O 1
ATOM 604 N N . PHE A 1 81 ? 14.957 -0.432 -31.324 1.00 88.00 81 PHE A N 1
ATOM 605 C CA . PHE A 1 81 ? 14.420 -0.816 -32.638 1.00 88.00 81 PHE A CA 1
ATOM 606 C C . PHE A 1 81 ? 14.259 0.365 -33.599 1.00 88.00 81 PHE A C 1
ATOM 608 O O . PHE A 1 81 ? 14.181 0.155 -34.807 1.00 88.00 81 PHE A O 1
ATOM 615 N N . PHE A 1 82 ? 14.152 1.584 -33.067 1.00 80.25 82 PHE A N 1
ATOM 616 C CA . PHE A 1 82 ? 13.937 2.807 -33.847 1.00 80.25 82 PHE A CA 1
ATOM 617 C C . PHE A 1 82 ? 15.175 3.713 -33.907 1.00 80.25 82 PHE A C 1
ATOM 619 O O . PHE A 1 82 ? 15.131 4.736 -34.590 1.00 80.25 82 PHE A O 1
ATOM 626 N N . ALA A 1 83 ? 16.232 3.359 -33.171 1.00 65.00 83 ALA A N 1
ATOM 627 C CA . ALA A 1 83 ? 17.545 3.996 -33.221 1.00 65.00 83 ALA A CA 1
ATOM 628 C C . ALA A 1 83 ? 18.407 3.351 -34.314 1.00 65.00 83 ALA A C 1
ATOM 630 O O . ALA A 1 83 ? 19.136 4.108 -34.991 1.00 65.00 83 ALA A O 1
#

Nearest PDB structures (foldseek):
  8ja7-assembly1_A  TM=7.747E-01  e=2.431E-01  Mycobacterium tuberculosis H37Rv
  7cad-assembly1_A  TM=8.830E-01  e=5.366E-01  Mycolicibacterium smegmatis MC2 155
  8y5f-assembly1_C  TM=8.220E-01  e=1.049E+00  Escherichia coli
  2onk-assembly2_I  TM=6.379E-01  e=1.511E+00  Archaeoglobus fulgidus

Radius of gyration: 20.21 Å; Cα contacts (8 Å, |Δi|>4): 44; chains: 1; bounding box: 39×19×58 Å

pLDDT: mean 94.48, std 4.34, range [65.0, 98.06]

Secondary structure (DSSP, 8-state):
-HHHHHHHHHHHTS-HHHHHHHHHTT--HHHHIIIIIHHHHHHHHHHHHHHHHHHHHH--HHHHHH-SSSS--HHHHHHTTT-

Mean predicted aligned error: 4.18 Å

Solvent-accessible surface area (backbone atoms only — not comparable to full-atom values): 4867 Å² total; per-residue (Å²): 110,68,55,58,52,51,50,51,51,45,58,68,68,51,64,66,66,58,58,54,52,36,52,74,73,67,51,51,72,68,52,44,44,63,71,48,49,45,66,71,33,40,66,49,53,51,52,37,48,53,54,52,48,54,52,63,65,67,49,37,67,67,37,52,75,74,32,83,86,62,91,54,46,68,62,42,54,58,51,66,78,80,106

Foldseek 3Di:
DVLCVLQVVQQVPQDVVLVVVCVVVVHDPVRCCPVPSCVSCVVSVVVSVVVVCVCVLLDAPCQCVVDDPPPRRPNNVVVVVVD

Sequence (83 aa):
PLALVILVNAISDVPVELDEAAKVDGASSLQVMMMIVRPVIRPALVTTFIFGFITAWNEFLFGLMLTTSRAVPMTVGASFFFA